Protein AF-A0A3D3CXX3-F1 (afdb_monomer)

Secondary structure (DSSP, 8-state):
------------------------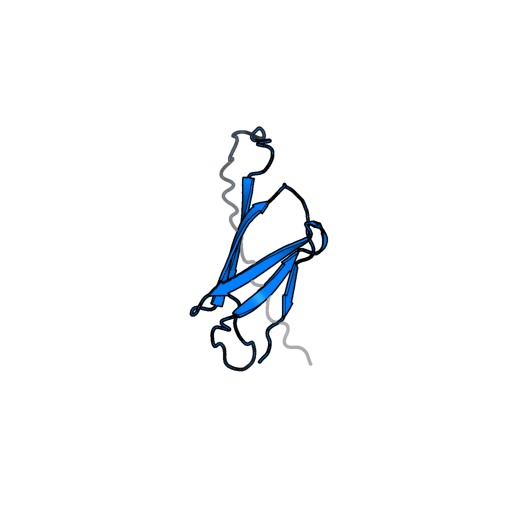---SS-EEEEEE-B-TTT--B-TT-EEEETTTTEEEE--TTSEEEEEEEPSS---EEEE---

Solvent-accessible surface area (backbone atoms only — not comparable to full-atom values): 5746 Å² total; per-residue (Å²): 134,85,87,82,76,80,85,75,81,78,82,79,82,82,81,80,76,84,82,85,79,80,96,78,82,87,58,85,47,70,35,67,51,70,53,70,44,56,40,90,88,78,68,43,53,37,51,64,22,38,35,36,29,70,83,76,72,44,75,42,59,18,38,86,75,3,39,36,71,46,75,64,33,63,89,77,89,74,59,75,47,78,49,66,91,126

Sequence (86 aa):
MKSFFPFLLFSVYFISNAQTSDKRSFSGYSGSLSGKVIDSASGKPLPGASVYIADLKLGALSDESGNYRFANLPNGTYLVEAHAIG

Structure (mmCIF, N/CA/C/O backbone):
data_AF-A0A3D3CXX3-F1
#
_entry.id   AF-A0A3D3CXX3-F1
#
loop_
_atom_site.group_PDB
_atom_site.id
_atom_site.type_symbol
_atom_site.label_atom_id
_atom_site.label_alt_id
_atom_site.label_comp_id
_atom_site.label_asym_id
_atom_site.label_entity_id
_atom_site.label_seq_id
_atom_site.pdbx_PDB_ins_code
_atom_site.Cartn_x
_atom_site.Cartn_y
_atom_site.Cartn_z
_atom_site.occupancy
_atom_site.B_iso_or_equiv
_atom_site.auth_seq_id
_atom_site.auth_comp_id
_atom_site.auth_asym_id
_atom_site.auth_atom_id
_atom_site.pdbx_PDB_model_num
ATOM 1 N N . MET A 1 1 ? -37.718 -34.677 -2.590 1.00 45.81 1 MET A N 1
ATOM 2 C CA . MET A 1 1 ? -37.185 -35.008 -3.930 1.00 45.81 1 MET A CA 1
ATOM 3 C C . MET A 1 1 ? -37.393 -33.803 -4.850 1.00 45.81 1 MET A C 1
ATOM 5 O O . MET A 1 1 ? -38.527 -33.501 -5.171 1.00 45.81 1 MET A O 1
ATOM 9 N N . LYS A 1 2 ? -36.294 -33.088 -5.148 1.00 53.44 2 LYS A N 1
ATOM 10 C CA . LYS A 1 2 ? -35.981 -32.232 -6.319 1.00 53.44 2 LYS A CA 1
ATOM 11 C C . LYS A 1 2 ? -37.135 -31.458 -6.997 1.00 53.44 2 LYS A C 1
ATOM 13 O O . LYS A 1 2 ? -37.713 -31.945 -7.961 1.00 53.44 2 LYS A O 1
ATOM 18 N N . SER A 1 3 ? -37.369 -30.210 -6.577 1.00 49.25 3 SER A N 1
ATOM 19 C CA . SER A 1 3 ? -38.006 -29.196 -7.428 1.00 49.25 3 SER A CA 1
ATOM 20 C C . SER A 1 3 ? -36.965 -28.666 -8.424 1.00 49.25 3 SER A C 1
ATOM 22 O O . SER A 1 3 ? -36.016 -27.974 -8.066 1.00 49.25 3 SER A O 1
ATOM 24 N N . PHE A 1 4 ? -37.105 -29.076 -9.682 1.00 58.72 4 PHE A N 1
ATOM 25 C CA . PHE A 1 4 ? -36.240 -28.691 -10.796 1.00 58.72 4 PHE A CA 1
ATOM 26 C C . PHE A 1 4 ? -36.859 -27.449 -11.456 1.00 58.72 4 PHE A C 1
ATOM 28 O O . PHE A 1 4 ? -37.775 -27.557 -12.268 1.00 58.72 4 PHE A O 1
ATOM 35 N N . PHE A 1 5 ? -36.441 -26.262 -11.011 1.00 55.56 5 PHE A N 1
ATOM 36 C CA . PHE A 1 5 ? -36.935 -24.983 -11.530 1.00 55.56 5 PHE A CA 1
ATOM 37 C C . PHE A 1 5 ? -36.339 -24.719 -12.930 1.00 55.56 5 PHE A C 1
ATOM 39 O O . PHE A 1 5 ? -35.148 -24.972 -13.134 1.00 55.56 5 PHE A O 1
ATOM 46 N N . PRO A 1 6 ? -37.141 -24.255 -13.904 1.00 51.47 6 PRO A N 1
ATOM 47 C CA . PRO A 1 6 ? -36.746 -24.177 -15.305 1.00 51.47 6 PRO A CA 1
ATOM 48 C C . PRO A 1 6 ? -35.684 -23.098 -15.534 1.00 51.47 6 PRO A C 1
ATOM 50 O O . PRO A 1 6 ? -35.777 -21.976 -15.037 1.00 51.47 6 PRO A O 1
ATOM 53 N N . PHE A 1 7 ? -34.670 -23.480 -16.306 1.00 51.81 7 PHE A N 1
ATOM 54 C CA . PHE A 1 7 ? -33.523 -22.677 -16.710 1.00 51.81 7 PHE A CA 1
ATOM 55 C C . PHE A 1 7 ? -34.002 -21.500 -17.573 1.00 51.81 7 PHE A C 1
ATOM 57 O O . PHE A 1 7 ? -34.275 -21.643 -18.765 1.00 51.81 7 PHE A O 1
ATOM 64 N N . LEU A 1 8 ? -34.175 -20.341 -16.943 1.00 54.62 8 LEU A N 1
ATOM 65 C CA . LEU A 1 8 ? -34.528 -19.098 -17.613 1.00 54.62 8 LEU A CA 1
ATOM 66 C C . LEU A 1 8 ? -33.322 -18.677 -18.462 1.00 54.62 8 LEU A C 1
ATOM 68 O O . LEU A 1 8 ? -32.273 -18.318 -17.928 1.00 54.62 8 LEU A O 1
ATOM 72 N N . LEU A 1 9 ? -33.455 -18.787 -19.785 1.00 50.28 9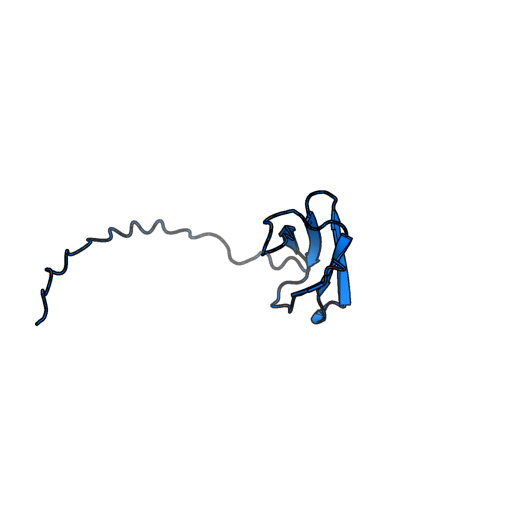 LEU A N 1
ATOM 73 C CA . LEU A 1 9 ? -32.467 -18.319 -20.754 1.00 50.28 9 LEU A CA 1
ATOM 74 C C . LEU A 1 9 ? -32.306 -16.801 -20.602 1.00 50.28 9 LEU A C 1
ATOM 76 O O . LEU A 1 9 ? -33.054 -16.017 -21.183 1.00 50.28 9 LEU A O 1
ATOM 80 N N . PHE A 1 10 ? -31.324 -16.382 -19.807 1.00 56.00 10 PHE A N 1
ATOM 81 C CA . PHE A 1 10 ? -30.846 -15.006 -19.803 1.00 56.00 10 PHE A CA 1
ATOM 82 C C . PHE A 1 10 ? -30.092 -14.772 -21.116 1.00 56.00 10 PHE A C 1
ATOM 84 O O . PHE A 1 10 ? -28.927 -15.135 -21.264 1.00 56.00 10 PHE A O 1
ATOM 91 N N . SER A 1 11 ? -30.784 -14.199 -22.101 1.00 54.88 11 SER A N 1
ATOM 92 C CA . SER A 1 11 ? -30.169 -13.709 -23.333 1.00 54.88 11 SER A CA 1
ATOM 93 C C . SER A 1 11 ? -29.247 -12.536 -22.992 1.00 54.88 11 SER A C 1
ATOM 95 O O . SER A 1 11 ? -29.709 -11.412 -22.807 1.00 54.88 11 SER A O 1
ATOM 97 N N . VAL A 1 12 ? -27.940 -12.785 -22.896 1.00 66.06 12 VAL A N 1
ATOM 98 C CA . VAL A 1 12 ? -26.942 -11.720 -22.760 1.00 66.06 12 VAL A CA 1
ATOM 99 C C . VAL A 1 12 ? -26.648 -11.161 -24.150 1.00 66.06 12 VAL A C 1
ATOM 101 O O . VAL A 1 12 ? -26.031 -11.820 -24.982 1.00 66.06 12 VAL A O 1
ATOM 104 N N . TYR A 1 13 ? -27.094 -9.933 -24.403 1.00 57.03 13 TYR A N 1
ATOM 105 C CA . TYR 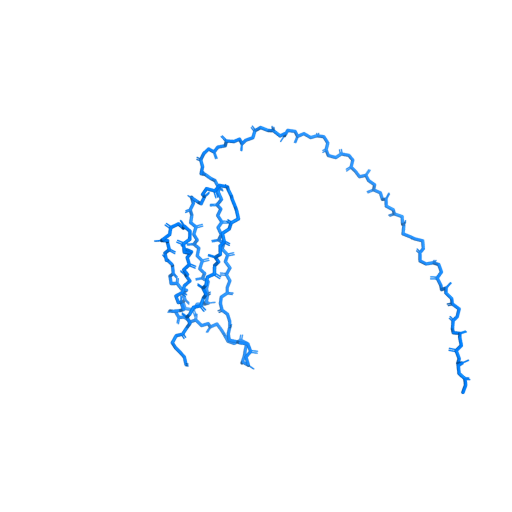A 1 13 ? -26.740 -9.179 -25.603 1.00 57.03 13 TYR A CA 1
ATOM 106 C C . TYR A 1 13 ? -25.381 -8.502 -25.363 1.00 57.03 13 TYR A C 1
ATOM 108 O O . TYR A 1 13 ? -25.297 -7.479 -24.686 1.00 57.03 13 TYR A O 1
ATOM 116 N N . PHE A 1 14 ? -24.295 -9.090 -25.871 1.00 64.94 14 PHE A N 1
ATOM 117 C CA . PHE A 1 14 ? -22.974 -8.455 -25.855 1.00 64.94 14 PHE A CA 1
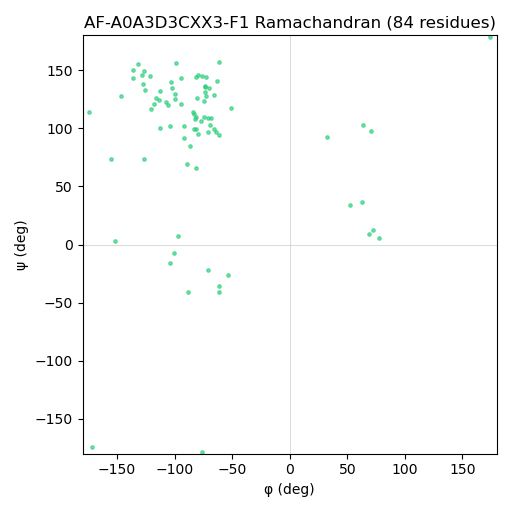ATOM 118 C C . PHE A 1 14 ? -22.883 -7.467 -27.023 1.00 64.94 14 PHE A C 1
ATOM 120 O O . PHE A 1 14 ? -22.639 -7.853 -28.164 1.00 64.94 14 PHE A O 1
ATOM 127 N N . ILE A 1 15 ? -23.077 -6.177 -26.747 1.00 70.88 15 ILE A N 1
ATOM 128 C CA . ILE A 1 15 ? -22.706 -5.122 -27.695 1.00 70.88 15 ILE A CA 1
ATOM 129 C C . ILE A 1 15 ? -21.195 -4.909 -27.548 1.00 70.88 15 ILE A C 1
ATOM 131 O O . ILE A 1 15 ? -20.737 -4.188 -26.662 1.00 70.88 15 ILE A O 1
ATOM 135 N N . SER A 1 16 ? -20.405 -5.566 -28.398 1.00 67.25 16 SER A N 1
ATOM 136 C CA . SER A 1 16 ? -18.979 -5.263 -28.531 1.00 67.25 16 SER A CA 1
ATOM 137 C C . SER A 1 16 ? -18.808 -3.915 -29.228 1.00 67.25 16 SER A C 1
ATOM 139 O O . SER A 1 16 ? -19.026 -3.799 -30.430 1.00 67.25 16 SER A O 1
ATOM 141 N N . ASN A 1 17 ? -18.368 -2.902 -28.484 1.00 65.06 17 ASN A N 1
ATOM 142 C CA . ASN A 1 17 ? -17.747 -1.722 -29.076 1.00 65.06 17 ASN A CA 1
ATOM 143 C C . ASN A 1 17 ? -16.267 -2.047 -29.308 1.00 65.06 17 ASN A C 1
ATOM 145 O O . ASN A 1 17 ? -15.522 -2.296 -28.360 1.00 65.06 17 ASN A O 1
ATOM 149 N N . ALA A 1 18 ? -15.848 -2.100 -30.572 1.00 60.81 18 ALA A N 1
ATOM 150 C CA . ALA A 1 18 ? -14.453 -2.309 -30.933 1.00 60.81 18 ALA A CA 1
ATOM 151 C C . ALA A 1 18 ? -13.636 -1.064 -30.555 1.00 60.81 18 ALA A C 1
ATOM 153 O O . ALA A 1 18 ? -13.661 -0.055 -31.253 1.00 60.81 18 ALA A O 1
ATOM 154 N N . GLN A 1 19 ? -12.894 -1.134 -29.451 1.00 58.19 19 GLN A N 1
ATOM 155 C CA . GLN A 1 19 ? -11.843 -0.165 -29.157 1.00 58.19 19 GLN A CA 1
ATOM 156 C C . GLN A 1 19 ? -10.546 -0.631 -29.818 1.00 58.19 19 GLN A C 1
ATOM 158 O O . GLN A 1 19 ? -9.701 -1.289 -29.217 1.00 58.19 19 GLN A O 1
ATOM 163 N N . THR A 1 20 ? -10.391 -0.286 -31.092 1.00 62.44 20 THR A N 1
ATOM 164 C CA . THR A 1 20 ? -9.074 -0.178 -31.715 1.00 62.44 20 THR A CA 1
ATOM 165 C C . THR A 1 20 ? -8.507 1.185 -31.355 1.00 62.44 20 THR A C 1
ATOM 167 O O . THR A 1 20 ? -9.001 2.177 -31.883 1.00 62.44 20 THR A O 1
ATOM 170 N N . SER A 1 21 ? -7.507 1.253 -30.474 1.00 61.09 21 SER A N 1
ATOM 171 C CA . SER A 1 21 ? -6.425 2.249 -30.550 1.00 61.09 21 SER A CA 1
ATOM 172 C C . SER A 1 21 ? -5.353 1.992 -29.486 1.00 61.09 21 SER A C 1
ATOM 174 O O . SER A 1 21 ? -5.583 2.126 -28.291 1.00 61.09 21 SER A O 1
ATOM 176 N N . ASP A 1 22 ? -4.184 1.640 -30.012 1.00 58.47 22 ASP A N 1
ATOM 177 C CA . ASP A 1 22 ? -2.827 1.841 -29.505 1.00 58.47 22 ASP A CA 1
ATOM 178 C C . ASP A 1 22 ? -2.293 1.076 -28.279 1.00 58.47 22 ASP A C 1
ATOM 180 O O . ASP A 1 22 ? -2.389 1.473 -27.120 1.00 58.47 22 ASP A O 1
ATOM 184 N N . LYS A 1 23 ? -1.557 0.002 -28.589 1.00 66.94 23 LYS A N 1
ATOM 185 C CA . LYS A 1 23 ? -0.544 -0.603 -27.722 1.00 66.94 23 LYS A CA 1
ATOM 186 C C . LYS A 1 23 ? 0.832 0.037 -27.972 1.00 66.94 23 LYS A C 1
ATOM 188 O O . LYS A 1 23 ? 1.696 -0.678 -28.466 1.00 66.94 23 LYS A O 1
ATOM 193 N N . ARG A 1 24 ? 1.092 1.305 -27.622 1.00 66.31 24 ARG A N 1
ATOM 194 C CA . ARG A 1 24 ? 2.474 1.829 -27.436 1.00 66.31 24 ARG A CA 1
ATOM 195 C C . ARG A 1 24 ? 2.546 3.032 -26.493 1.00 66.31 24 ARG A C 1
ATOM 197 O O . ARG A 1 24 ? 2.883 4.134 -26.902 1.00 66.31 24 ARG A O 1
ATOM 204 N N . SER A 1 25 ? 2.387 2.773 -25.202 1.00 55.75 25 SER A N 1
ATOM 205 C CA . SER A 1 25 ? 3.003 3.620 -24.175 1.00 55.75 25 SER A CA 1
ATOM 206 C C . SER A 1 25 ? 3.815 2.735 -23.243 1.00 55.75 25 SER A C 1
ATOM 208 O O . SER A 1 25 ? 3.417 2.458 -22.118 1.00 55.75 25 SER A O 1
ATOM 210 N N . PHE A 1 26 ? 4.965 2.256 -23.722 1.00 59.34 26 PHE A N 1
ATOM 211 C CA . PHE A 1 26 ? 6.007 1.732 -22.837 1.00 59.34 26 PHE A CA 1
ATOM 212 C C . PHE A 1 26 ? 6.793 2.932 -22.291 1.00 59.34 26 PHE A C 1
ATOM 214 O O . PHE A 1 26 ? 7.948 3.163 -22.634 1.00 59.34 26 PHE A O 1
ATOM 221 N N . SER A 1 27 ? 6.112 3.759 -21.496 1.00 56.81 27 SER A N 1
ATOM 222 C CA . SER A 1 27 ? 6.788 4.749 -20.668 1.00 56.81 27 SER A CA 1
ATOM 223 C C . SER A 1 27 ? 7.407 3.973 -19.516 1.00 56.81 27 SER A C 1
ATOM 225 O O . SER A 1 27 ? 6.682 3.425 -18.684 1.00 56.81 27 SER A O 1
ATOM 227 N N . GLY A 1 28 ? 8.735 3.858 -19.505 1.00 62.62 28 GLY A N 1
ATOM 228 C CA . GLY A 1 28 ? 9.456 3.332 -18.351 1.00 62.62 28 GLY A CA 1
ATOM 229 C C . GLY A 1 28 ? 9.000 4.091 -17.105 1.00 62.62 28 GLY A C 1
ATOM 230 O O . GLY A 1 28 ? 9.166 5.304 -17.044 1.00 62.62 28 GLY A O 1
ATOM 231 N N . TYR A 1 29 ? 8.394 3.363 -16.165 1.00 62.94 29 TYR A N 1
ATOM 232 C CA . TYR A 1 29 ? 7.731 3.848 -14.946 1.00 62.94 29 TYR A CA 1
ATOM 233 C C . TYR A 1 29 ? 6.496 4.738 -15.198 1.00 62.94 29 TYR A C 1
ATOM 235 O O . TYR A 1 29 ? 6.591 5.918 -15.515 1.00 62.94 29 TYR A O 1
ATOM 243 N N . SER A 1 30 ? 5.301 4.159 -15.034 1.00 64.44 30 SER A N 1
ATOM 244 C CA . SER A 1 30 ? 4.015 4.885 -15.093 1.00 64.44 30 SER A CA 1
ATOM 245 C C . SER A 1 30 ? 2.913 4.238 -14.236 1.00 64.44 30 SER A C 1
ATOM 247 O O . SER A 1 30 ? 1.769 4.696 -14.254 1.00 64.44 30 SER A O 1
ATOM 249 N N . GLY A 1 31 ? 3.204 3.169 -13.491 1.00 76.88 31 GLY A N 1
ATOM 250 C CA . GLY A 1 31 ? 2.229 2.566 -12.589 1.00 76.88 31 GLY A CA 1
ATOM 251 C C . GLY A 1 31 ? 2.022 3.446 -11.359 1.00 76.88 31 GLY A C 1
ATOM 252 O O . GLY A 1 31 ? 2.985 3.875 -10.725 1.00 76.88 31 GLY A O 1
ATOM 253 N N . SER A 1 32 ? 0.771 3.715 -11.001 1.00 85.69 32 SER A N 1
ATOM 254 C CA . SER A 1 32 ? 0.417 4.252 -9.687 1.00 85.69 32 SER A CA 1
ATOM 255 C C . SER A 1 32 ? -0.438 3.211 -8.987 1.00 85.69 32 SER A C 1
ATOM 257 O O . SER A 1 32 ? -1.436 2.761 -9.551 1.00 85.69 32 SER A O 1
ATOM 259 N N . LEU A 1 33 ? -0.044 2.816 -7.780 1.00 87.19 33 LEU A N 1
ATOM 260 C CA . LEU A 1 33 ? -0.859 1.967 -6.919 1.00 87.19 33 LEU A CA 1
ATOM 261 C C . LEU A 1 33 ? -1.415 2.846 -5.812 1.00 87.19 33 LEU A C 1
ATOM 263 O O . LEU A 1 33 ? -0.664 3.447 -5.050 1.00 87.19 33 LEU A O 1
ATOM 267 N N . SER A 1 34 ? -2.733 2.922 -5.717 1.00 89.94 34 SER A N 1
ATOM 268 C CA . SER A 1 34 ? -3.403 3.619 -4.626 1.00 89.94 34 SER A CA 1
ATOM 269 C C . SER A 1 34 ? -4.563 2.787 -4.126 1.00 89.94 34 SER A C 1
ATOM 271 O O . SER A 1 34 ? -5.161 2.027 -4.888 1.00 89.94 34 SER A O 1
ATOM 273 N N . GLY A 1 35 ? -4.866 2.925 -2.845 1.00 90.19 35 GLY A N 1
ATOM 274 C CA . GLY A 1 35 ? -5.934 2.177 -2.212 1.00 90.19 35 GLY A CA 1
ATOM 275 C C . GLY A 1 35 ? -6.202 2.675 -0.805 1.00 90.19 35 GLY A C 1
ATOM 276 O O . GLY A 1 35 ? -5.622 3.668 -0.362 1.00 90.19 35 GLY A O 1
ATOM 277 N N . LYS A 1 36 ? -7.089 1.966 -0.110 1.00 91.81 36 LYS A N 1
ATOM 278 C CA . LYS A 1 36 ? -7.453 2.241 1.277 1.00 91.81 36 LYS A CA 1
ATOM 279 C C . LYS A 1 36 ? -7.262 0.991 2.127 1.00 91.81 36 LYS A C 1
ATOM 281 O O . LYS A 1 36 ? -7.705 -0.087 1.741 1.00 91.81 36 LYS A O 1
ATOM 286 N N . VAL A 1 37 ? -6.629 1.158 3.279 1.00 91.69 37 VAL A N 1
ATOM 287 C CA . VAL A 1 37 ? -6.497 0.149 4.325 1.00 91.69 37 VAL A CA 1
ATOM 288 C C . VAL A 1 37 ? -7.624 0.354 5.331 1.00 91.69 37 VAL A C 1
ATOM 290 O O . VAL A 1 37 ? -7.762 1.428 5.925 1.00 91.69 37 VAL A O 1
ATOM 293 N N . ILE A 1 38 ? -8.440 -0.681 5.499 1.00 91.44 38 ILE A N 1
ATOM 294 C CA . ILE A 1 38 ? -9.536 -0.722 6.465 1.00 91.44 38 ILE A CA 1
ATOM 295 C C . ILE A 1 38 ? -9.401 -1.959 7.343 1.00 91.44 38 ILE A C 1
ATOM 297 O O . ILE A 1 38 ? -8.918 -3.000 6.899 1.00 91.44 38 ILE A O 1
ATOM 301 N N . ASP A 1 39 ? -9.860 -1.843 8.578 1.00 87.75 39 ASP A N 1
ATOM 302 C CA . ASP A 1 39 ? -10.005 -2.967 9.485 1.00 87.75 39 ASP A CA 1
ATOM 303 C C . ASP A 1 39 ? -11.188 -3.843 9.053 1.00 87.75 39 ASP A C 1
ATOM 305 O O . ASP A 1 39 ? -12.304 -3.353 8.867 1.00 87.75 39 ASP A O 1
ATOM 309 N N . SER A 1 40 ? -10.962 -5.149 8.896 1.00 84.25 40 SER A N 1
ATOM 310 C CA . SER A 1 40 ? -11.994 -6.059 8.382 1.00 84.25 40 SER A CA 1
ATOM 311 C C . SER A 1 40 ? -13.137 -6.309 9.371 1.00 84.25 40 SER A C 1
ATOM 313 O O . SER A 1 40 ? -14.210 -6.726 8.937 1.00 84.25 40 SER A O 1
ATOM 315 N N . ALA A 1 41 ? -12.926 -6.106 10.674 1.00 86.75 41 ALA A N 1
ATOM 316 C CA . ALA A 1 41 ? -13.933 -6.390 11.697 1.00 86.75 41 ALA A CA 1
ATOM 317 C C . ALA A 1 41 ? -14.852 -5.186 11.949 1.00 86.75 41 ALA A C 1
ATOM 319 O O . ALA A 1 41 ? -16.061 -5.335 12.111 1.00 86.75 41 ALA A O 1
ATOM 320 N N . SER A 1 42 ? -14.276 -3.988 11.976 1.00 85.88 42 SER A N 1
ATOM 321 C CA . SER A 1 42 ? -14.951 -2.731 12.303 1.00 85.88 42 SER A CA 1
ATOM 322 C C . SER A 1 42 ? -15.259 -1.862 11.083 1.00 85.88 42 SER A C 1
ATOM 324 O O . SER A 1 42 ? -16.047 -0.923 11.195 1.00 85.88 42 SER A 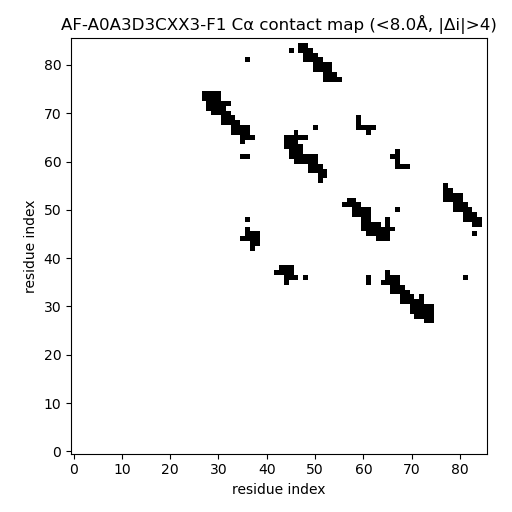O 1
ATOM 326 N N . GLY A 1 43 ? -14.634 -2.131 9.932 1.00 87.56 43 GLY A N 1
ATOM 327 C CA . GLY A 1 43 ? -14.748 -1.317 8.719 1.00 87.56 43 GLY A CA 1
ATOM 328 C C . GLY A 1 43 ? -14.098 0.065 8.832 1.00 87.56 43 GLY A C 1
ATOM 329 O O . GLY A 1 43 ? -14.292 0.909 7.956 1.00 87.56 43 GLY A O 1
ATOM 330 N N . LYS A 1 44 ? -13.355 0.332 9.913 1.00 88.62 44 LYS A N 1
ATOM 331 C CA . LYS A 1 44 ? -12.721 1.632 10.154 1.00 88.62 44 LYS A CA 1
ATOM 332 C C . LYS A 1 44 ? -11.428 1.772 9.348 1.00 88.62 44 LYS A C 1
ATOM 334 O O . LYS A 1 44 ? -10.722 0.780 9.172 1.00 88.62 44 LYS A O 1
ATOM 339 N N . PRO A 1 45 ? -11.087 2.981 8.870 1.00 90.88 45 PRO A N 1
ATOM 340 C CA . PRO A 1 45 ? -9.786 3.219 8.262 1.00 90.88 45 PRO A CA 1
ATOM 341 C C . PRO A 1 45 ? -8.675 3.002 9.289 1.00 90.88 45 PRO A C 1
ATOM 343 O O . PRO A 1 45 ? -8.820 3.381 10.452 1.00 90.88 45 PRO A O 1
ATOM 346 N N . LEU A 1 46 ? -7.575 2.399 8.844 1.00 88.50 46 LEU A N 1
ATOM 347 C CA . LEU A 1 46 ? -6.402 2.162 9.678 1.00 88.50 46 LEU A CA 1
ATOM 348 C C . LEU A 1 46 ? -5.310 3.165 9.309 1.00 88.50 46 LEU A C 1
ATOM 350 O O . LEU A 1 46 ? -4.661 2.976 8.276 1.00 88.50 46 LEU A O 1
ATOM 354 N N . PRO A 1 47 ? -5.113 4.230 10.103 1.00 91.31 47 PRO A N 1
ATOM 355 C CA . PRO A 1 47 ? -4.017 5.162 9.894 1.00 91.31 47 PRO A CA 1
ATOM 356 C C . PRO A 1 47 ? -2.685 4.582 10.360 1.00 91.31 47 PRO A C 1
ATOM 358 O O . PRO A 1 47 ? -2.626 3.851 11.346 1.00 91.31 47 PRO A O 1
ATOM 361 N N . GLY A 1 48 ? -1.605 4.911 9.651 1.00 91.25 48 GLY A N 1
ATOM 362 C CA . GLY A 1 48 ? -0.265 4.417 9.977 1.00 91.25 48 GLY A CA 1
ATOM 363 C C . GLY A 1 48 ? -0.039 2.934 9.665 1.00 91.25 48 GLY A C 1
ATOM 364 O O . GLY A 1 48 ? 0.969 2.372 10.092 1.00 91.25 48 GLY A O 1
ATOM 365 N N . ALA A 1 49 ? -0.932 2.292 8.909 1.00 92.56 49 ALA A N 1
ATOM 366 C CA . ALA A 1 49 ? -0.692 0.959 8.380 1.00 92.56 49 ALA A CA 1
ATOM 367 C C . ALA A 1 49 ? 0.469 1.007 7.380 1.00 92.56 49 ALA A C 1
ATOM 369 O O . ALA A 1 49 ? 0.486 1.822 6.456 1.00 92.56 49 ALA A O 1
ATOM 370 N N . SER A 1 50 ? 1.442 0.1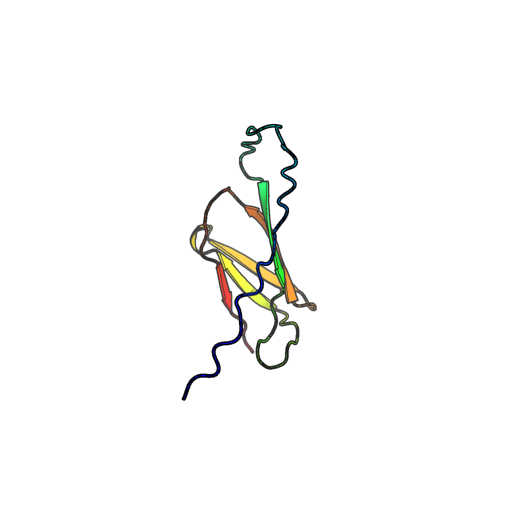24 7.573 1.00 92.94 50 SER A N 1
ATOM 371 C CA . SER A 1 50 ? 2.598 -0.039 6.705 1.00 92.94 50 SER A CA 1
ATOM 372 C C . SER A 1 50 ? 2.235 -0.920 5.523 1.00 92.94 50 SER A C 1
ATOM 374 O O . SER A 1 50 ? 1.977 -2.109 5.682 1.00 92.94 50 SER A O 1
ATOM 376 N N . VAL A 1 51 ? 2.215 -0.340 4.330 1.00 93.12 51 VAL A N 1
ATOM 377 C CA . VAL A 1 51 ? 2.085 -1.067 3.072 1.00 93.12 51 VAL A CA 1
ATOM 378 C C . VAL A 1 51 ? 3.476 -1.206 2.475 1.00 93.12 51 VAL A C 1
ATOM 380 O O . VAL A 1 51 ? 4.172 -0.210 2.288 1.00 93.12 51 VAL A O 1
ATOM 383 N N . TYR A 1 52 ? 3.893 -2.427 2.173 1.00 93.19 52 TYR A N 1
ATOM 384 C CA . TYR A 1 52 ? 5.224 -2.747 1.686 1.00 93.19 52 TYR A CA 1
ATOM 385 C C . TYR A 1 52 ? 5.156 -3.567 0.401 1.00 93.19 52 TYR A C 1
ATOM 387 O O . TYR A 1 52 ? 4.349 -4.483 0.267 1.00 93.19 52 TYR A O 1
ATOM 395 N N . ILE A 1 53 ? 6.017 -3.229 -0.553 1.00 91.06 53 ILE A N 1
ATOM 396 C CA . ILE A 1 53 ? 6.183 -3.938 -1.818 1.00 91.06 53 ILE A CA 1
ATOM 397 C C . ILE A 1 53 ? 7.566 -4.581 -1.794 1.00 91.06 53 ILE A C 1
ATOM 399 O O . ILE A 1 53 ? 8.569 -3.902 -2.036 1.00 91.06 53 ILE A O 1
ATOM 403 N N . ALA A 1 54 ? 7.624 -5.881 -1.502 1.00 88.56 54 ALA A N 1
ATOM 404 C CA . ALA A 1 54 ? 8.883 -6.597 -1.285 1.00 88.56 54 ALA A CA 1
ATOM 405 C C . ALA A 1 54 ? 9.796 -6.577 -2.520 1.00 88.56 54 ALA A C 1
ATOM 407 O O . ALA A 1 54 ? 10.998 -6.332 -2.405 1.00 88.56 54 ALA A O 1
ATOM 408 N N . ASP A 1 55 ? 9.212 -6.742 -3.707 1.00 85.81 55 ASP A N 1
ATOM 409 C CA . ASP A 1 55 ? 9.935 -6.759 -4.982 1.00 85.81 55 ASP A CA 1
ATOM 410 C C . ASP A 1 55 ? 10.663 -5.440 -5.281 1.00 85.81 55 ASP A C 1
ATOM 412 O O . ASP A 1 55 ? 11.753 -5.431 -5.851 1.00 85.81 55 ASP A O 1
ATOM 416 N N . LEU A 1 56 ? 10.063 -4.313 -4.887 1.00 86.56 56 LEU A N 1
ATOM 417 C CA . LEU A 1 56 ? 10.602 -2.971 -5.129 1.00 86.56 56 LEU A CA 1
ATOM 418 C C . LEU A 1 56 ? 11.301 -2.384 -3.904 1.00 86.56 56 LEU A C 1
ATOM 420 O O . LEU A 1 56 ? 11.914 -1.323 -4.000 1.00 86.56 56 LEU A O 1
ATOM 424 N N . LYS A 1 57 ? 11.208 -3.063 -2.755 1.00 89.00 57 LYS A N 1
ATOM 425 C CA . LYS A 1 57 ? 11.648 -2.574 -1.444 1.00 89.00 57 LYS A CA 1
ATOM 426 C C . LYS A 1 57 ? 11.077 -1.194 -1.105 1.00 89.00 57 LYS A C 1
ATOM 428 O O . LYS A 1 57 ? 11.737 -0.384 -0.455 1.00 89.00 57 LYS A O 1
ATOM 433 N N . LEU A 1 58 ? 9.853 -0.926 -1.555 1.00 89.94 58 LEU A N 1
ATOM 434 C CA . LEU A 1 58 ? 9.153 0.335 -1.327 1.00 89.94 58 LEU A CA 1
ATOM 435 C C . LEU A 1 58 ? 8.122 0.163 -0.219 1.00 89.94 58 LEU A C 1
ATOM 437 O O . LEU A 1 58 ? 7.352 -0.791 -0.232 1.00 89.94 58 LEU A O 1
ATOM 441 N N . GLY A 1 59 ? 8.085 1.115 0.708 1.00 91.19 59 GLY A N 1
ATOM 442 C CA . GLY A 1 59 ? 7.077 1.192 1.759 1.00 91.19 59 GLY A CA 1
ATOM 443 C C . GLY A 1 59 ? 6.310 2.507 1.693 1.00 91.19 59 GLY A C 1
ATOM 444 O O . GLY A 1 59 ? 6.884 3.543 1.360 1.00 91.19 59 GLY A O 1
ATOM 445 N N . ALA A 1 60 ? 5.025 2.464 2.019 1.00 92.00 60 ALA A N 1
ATOM 446 C CA . ALA A 1 60 ? 4.183 3.633 2.218 1.00 92.00 60 ALA A CA 1
ATOM 447 C C . ALA A 1 60 ? 3.331 3.436 3.473 1.00 92.00 60 ALA A C 1
ATOM 449 O O . ALA A 1 60 ? 2.875 2.331 3.755 1.00 92.00 60 ALA A O 1
ATOM 450 N N . LEU A 1 61 ? 3.104 4.516 4.215 1.00 93.00 61 LEU A N 1
ATOM 451 C CA . LEU A 1 61 ? 2.173 4.520 5.338 1.00 93.00 61 LEU A CA 1
ATOM 452 C C . LEU A 1 61 ? 0.806 5.010 4.865 1.00 93.00 61 LEU A C 1
ATOM 454 O O . LEU A 1 61 ? 0.727 5.910 4.024 1.00 93.00 61 LEU A O 1
ATOM 458 N N . SER A 1 62 ? -0.259 4.430 5.410 1.00 93.25 62 SER A N 1
ATOM 459 C CA . SER A 1 62 ? -1.608 4.953 5.219 1.00 93.25 62 SER A CA 1
ATOM 460 C C . SER A 1 62 ? -1.834 6.243 6.019 1.00 93.25 62 SER A C 1
ATOM 462 O O . SER A 1 62 ? -1.328 6.406 7.132 1.00 93.25 62 SER A O 1
ATOM 464 N N . ASP A 1 63 ? -2.607 7.165 5.446 1.00 92.69 63 ASP A N 1
ATOM 465 C CA . ASP A 1 63 ? -3.007 8.427 6.079 1.00 92.69 63 ASP A CA 1
ATOM 466 C C . ASP A 1 63 ? -4.123 8.246 7.133 1.00 92.69 63 ASP A C 1
ATOM 468 O O . ASP A 1 63 ? -4.609 7.140 7.368 1.00 92.69 63 ASP A O 1
ATOM 472 N N . GLU A 1 64 ? -4.574 9.344 7.753 1.00 92.31 64 GLU A N 1
ATOM 473 C CA . GLU A 1 64 ? -5.680 9.366 8.733 1.00 92.31 64 GLU A CA 1
ATOM 474 C C . GLU A 1 64 ? -6.988 8.728 8.225 1.00 92.31 64 GLU A C 1
ATOM 476 O O . GLU A 1 64 ? -7.798 8.224 9.000 1.00 92.31 64 GLU A O 1
ATOM 481 N N . SER A 1 65 ? -7.194 8.729 6.908 1.00 91.25 65 SER A N 1
ATOM 482 C CA . SER A 1 65 ? -8.350 8.144 6.225 1.00 91.25 65 SER A CA 1
ATOM 483 C C . SER A 1 65 ? -8.082 6.734 5.681 1.00 91.25 65 SER A C 1
ATOM 485 O O . SER A 1 65 ? -8.934 6.174 4.977 1.00 91.25 65 SER A O 1
ATOM 487 N N . GLY A 1 66 ? -6.925 6.152 6.013 1.00 91.50 66 GLY A N 1
ATOM 488 C CA . GLY A 1 66 ? -6.471 4.835 5.586 1.00 91.50 66 GLY A CA 1
ATOM 489 C C . GLY A 1 66 ? -5.936 4.795 4.154 1.00 91.50 66 GLY A C 1
ATOM 490 O O . GLY A 1 66 ? -5.652 3.708 3.659 1.00 91.50 66 GLY A O 1
ATOM 491 N N . ASN A 1 67 ? -5.812 5.918 3.446 1.00 94.56 67 ASN A N 1
ATOM 492 C CA . ASN A 1 67 ? -5.373 5.902 2.051 1.00 94.56 67 ASN A CA 1
ATOM 493 C C . ASN A 1 67 ? -3.853 5.794 1.943 1.00 94.56 67 ASN A C 1
ATOM 495 O O . ASN A 1 67 ? -3.120 6.411 2.711 1.00 94.56 67 ASN A O 1
ATOM 499 N N . TYR A 1 68 ? -3.380 5.071 0.933 1.00 93.25 68 TYR A N 1
ATOM 500 C CA . TYR A 1 68 ? -1.964 4.989 0.581 1.00 93.25 68 TYR A CA 1
ATOM 501 C C . TYR A 1 68 ? -1.771 5.213 -0.920 1.00 93.25 68 TYR A C 1
ATOM 503 O O . TYR A 1 68 ? -2.681 4.985 -1.727 1.00 93.25 68 TYR A O 1
ATOM 511 N N . ARG A 1 69 ? -0.573 5.661 -1.309 1.00 91.88 69 ARG A N 1
ATOM 512 C CA . ARG A 1 69 ? -0.209 5.853 -2.716 1.00 91.88 69 ARG A CA 1
ATOM 513 C C . ARG A 1 69 ? 1.265 5.557 -2.962 1.00 91.88 69 ARG A C 1
ATOM 515 O O . ARG A 1 69 ? 2.132 6.165 -2.346 1.00 91.88 69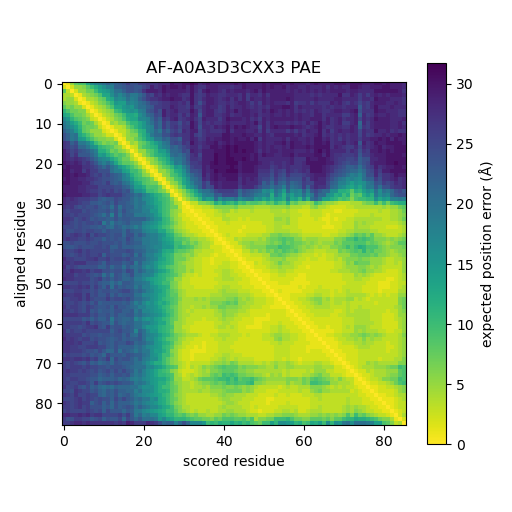 ARG A O 1
ATOM 522 N N . PHE A 1 70 ? 1.527 4.708 -3.944 1.00 90.62 70 PHE A N 1
ATOM 523 C CA . PHE A 1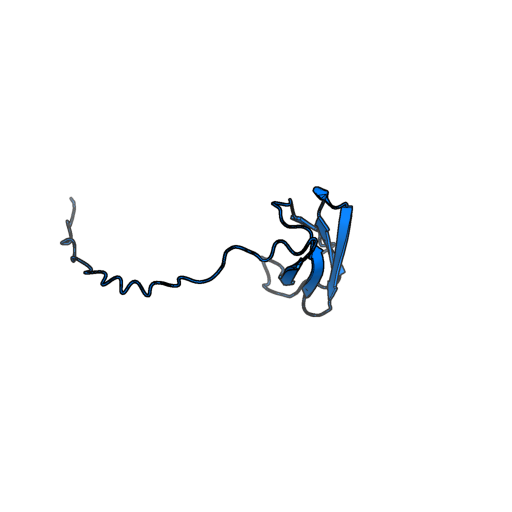 70 ? 2.826 4.514 -4.567 1.00 90.62 70 PHE A CA 1
ATOM 524 C C . PHE A 1 70 ? 2.802 5.131 -5.957 1.00 90.62 70 PHE A C 1
ATOM 526 O O . PHE A 1 70 ? 1.968 4.775 -6.790 1.00 90.62 70 PHE A O 1
ATOM 533 N N . ALA A 1 71 ? 3.719 6.057 -6.204 1.00 87.75 71 ALA A N 1
ATOM 534 C CA . ALA A 1 71 ? 3.920 6.643 -7.518 1.00 87.75 71 ALA A CA 1
ATOM 535 C C . ALA A 1 71 ? 5.097 5.966 -8.225 1.00 87.75 71 ALA A C 1
ATOM 537 O O . ALA A 1 71 ? 6.011 5.460 -7.577 1.00 87.75 71 ALA A O 1
ATOM 538 N N . ASN A 1 72 ? 5.097 6.041 -9.555 1.00 82.75 72 ASN A N 1
ATOM 539 C CA . ASN A 1 72 ? 6.241 5.672 -10.384 1.00 82.75 72 ASN A CA 1
ATOM 540 C C . ASN A 1 72 ? 6.650 4.191 -10.274 1.00 82.75 72 ASN A C 1
ATOM 542 O O . ASN A 1 72 ? 7.832 3.852 -10.312 1.00 82.75 72 ASN A O 1
ATOM 546 N N . LEU A 1 73 ? 5.664 3.303 -10.147 1.00 85.81 73 LEU A N 1
ATOM 547 C CA . LEU A 1 73 ? 5.891 1.867 -10.147 1.00 85.81 73 LEU A CA 1
ATOM 548 C C . LEU A 1 73 ? 6.222 1.386 -11.571 1.00 85.81 73 LEU A C 1
ATOM 550 O O . LEU A 1 73 ? 5.552 1.789 -12.536 1.00 85.81 73 LEU A O 1
ATOM 554 N N . PRO A 1 74 ? 7.242 0.527 -11.728 1.00 82.75 74 PRO A N 1
ATOM 555 C CA . PRO A 1 74 ? 7.461 -0.173 -12.980 1.00 82.75 74 PRO A CA 1
ATOM 556 C C . PRO A 1 74 ? 6.252 -1.059 -13.305 1.00 82.75 74 PRO A C 1
ATOM 558 O O . PRO A 1 74 ? 5.444 -1.404 -12.445 1.00 82.75 74 PRO A O 1
ATOM 561 N N . ASN A 1 75 ? 6.081 -1.386 -14.579 1.00 79.12 75 ASN A N 1
ATOM 562 C CA . ASN A 1 75 ? 5.054 -2.326 -14.995 1.00 79.12 75 ASN A CA 1
ATOM 563 C C . ASN A 1 75 ? 5.483 -3.746 -14.617 1.00 79.12 75 ASN A C 1
ATOM 565 O O . ASN A 1 75 ? 6.533 -4.227 -15.037 1.00 79.12 75 ASN A O 1
ATOM 569 N N . GLY A 1 76 ? 4.644 -4.428 -13.851 1.00 80.38 76 GLY A N 1
ATOM 570 C CA . GLY A 1 76 ? 4.926 -5.774 -13.385 1.00 80.38 76 GLY A CA 1
ATOM 571 C C . GLY A 1 76 ? 3.865 -6.263 -12.416 1.00 80.38 76 GLY A C 1
ATOM 572 O O . GLY A 1 76 ? 2.914 -5.551 -12.089 1.00 80.38 76 GLY A O 1
ATOM 573 N N . THR A 1 77 ? 4.037 -7.500 -11.973 1.00 83.69 77 THR A N 1
ATOM 574 C CA . THR A 1 77 ? 3.278 -8.072 -10.864 1.00 83.69 77 THR A CA 1
ATOM 575 C C . THR A 1 77 ? 4.158 -8.001 -9.630 1.00 83.69 77 THR A C 1
ATOM 577 O O . THR A 1 77 ? 5.307 -8.430 -9.686 1.00 83.69 77 THR A O 1
ATOM 580 N N . TYR A 1 78 ? 3.617 -7.459 -8.544 1.00 87.19 78 TYR A N 1
ATOM 581 C CA . TYR A 1 78 ? 4.331 -7.310 -7.283 1.00 87.19 78 TYR A CA 1
ATOM 582 C C . TYR A 1 78 ? 3.508 -7.888 -6.145 1.00 87.19 78 TYR A C 1
ATOM 584 O O . TYR A 1 78 ? 2.277 -7.776 -6.148 1.00 87.19 78 TYR A O 1
ATOM 592 N N . LEU A 1 79 ? 4.190 -8.467 -5.164 1.00 88.75 79 LEU A N 1
ATOM 593 C CA . LEU A 1 79 ? 3.575 -8.832 -3.898 1.00 88.75 79 LEU A CA 1
ATOM 594 C C . LEU A 1 79 ? 3.483 -7.588 -3.008 1.00 88.75 79 LEU A C 1
ATOM 596 O O . LEU A 1 79 ? 4.483 -6.908 -2.766 1.00 88.75 79 LEU A O 1
ATOM 600 N N . VAL A 1 80 ? 2.273 -7.298 -2.529 1.00 89.44 80 VAL A N 1
ATOM 601 C CA . VAL A 1 80 ? 1.999 -6.181 -1.619 1.00 89.44 80 VAL A CA 1
ATOM 602 C C . VAL A 1 80 ? 1.563 -6.742 -0.275 1.00 89.44 80 VAL A C 1
ATOM 604 O O . VAL A 1 80 ? 0.591 -7.492 -0.197 1.00 89.44 80 VAL A O 1
ATOM 607 N N . GLU A 1 81 ? 2.268 -6.348 0.775 1.00 90.81 81 GLU A N 1
ATOM 608 C CA . GLU A 1 81 ? 2.005 -6.740 2.154 1.00 90.81 81 GLU A CA 1
ATOM 609 C C . GLU A 1 81 ? 1.547 -5.514 2.939 1.00 90.81 81 GLU A C 1
ATOM 611 O O . GLU A 1 81 ? 2.156 -4.451 2.857 1.00 90.81 81 GLU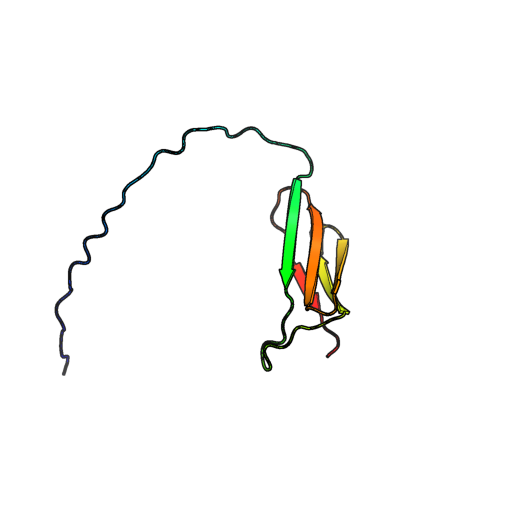 A O 1
ATOM 616 N N . ALA A 1 82 ? 0.458 -5.637 3.691 1.00 89.56 82 ALA A N 1
ATOM 617 C CA . ALA A 1 82 ? -0.046 -4.567 4.539 1.00 89.56 82 ALA A CA 1
ATOM 618 C C . ALA A 1 82 ? -0.020 -5.027 5.997 1.00 89.56 82 ALA A C 1
ATOM 620 O O . ALA A 1 82 ? -0.656 -6.014 6.359 1.00 89.56 82 ALA A O 1
ATOM 621 N N . HIS A 1 83 ? 0.708 -4.290 6.827 1.00 89.00 83 HIS A N 1
ATOM 622 C CA . HIS A 1 83 ? 0.851 -4.522 8.254 1.00 89.00 83 HIS A CA 1
ATOM 623 C C . HIS A 1 83 ? 0.353 -3.297 9.007 1.00 89.00 83 HIS A C 1
ATOM 625 O O . HIS A 1 83 ? 0.930 -2.217 8.910 1.00 89.00 83 HIS A O 1
ATOM 631 N N . ALA A 1 84 ? -0.705 -3.463 9.787 1.00 82.69 84 ALA A N 1
ATOM 632 C CA . ALA A 1 84 ? -1.123 -2.469 10.761 1.00 82.69 84 ALA A CA 1
ATOM 633 C C . ALA A 1 84 ? -0.696 -2.932 12.155 1.00 82.69 84 ALA A C 1
ATOM 635 O O . ALA A 1 84 ? -0.786 -4.118 12.471 1.00 82.69 84 ALA A O 1
ATOM 636 N N . ILE A 1 85 ? -0.225 -1.995 12.976 1.00 74.31 85 ILE A N 1
ATOM 637 C CA . ILE A 1 85 ? -0.074 -2.213 14.413 1.00 74.31 85 ILE A CA 1
ATOM 638 C C . ILE A 1 85 ? -1.387 -1.719 15.018 1.00 74.31 85 ILE A C 1
ATOM 640 O O . ILE A 1 85 ? -1.621 -0.512 15.065 1.00 74.31 85 ILE A O 1
ATOM 644 N N . GLY A 1 86 ? -2.273 -2.648 15.366 1.00 58.91 86 GLY A N 1
ATOM 645 C CA . GLY A 1 86 ? -3.627 -2.375 15.846 1.00 58.91 86 GLY A CA 1
ATOM 646 C C . GLY A 1 86 ? -4.069 -3.424 16.845 1.00 58.91 86 GLY A C 1
ATOM 647 O O . GLY A 1 86 ? -3.754 -4.611 16.603 1.00 58.91 86 GLY A O 1
#

Foldseek 3Di:
DDPDDDDDPPPDDDPDDDPDDDDDDPPFFFDKDKDFDADPPPRQGAFQKWKAWPVVRDIWTAHPRRMTMDGRDGDDDTDIDIGGPD

Nearest PDB structures (foldseek):
  5aq0-assembly1_A  TM=9.258E-01  e=3.463E-02  Homo sapiens
  6sav-assembly1_A  TM=6.770E-01  e=1.109E-01  Rhizomucor pusillus
  6sav-assembly2_B  TM=6.724E-01  e=1.667E-01  Rhizomucor pusillus
  8v2b-assembly1_C  TM=4.766E-01  e=7.323E+00  Mus musculus

Mean predicted aligned error: 14.06 Å

pLDDT: mean 77.91, std 15.05, range [45.81, 94.56]

Radius of gyration: 21.29 Å; Cα contacts (8 Å, |Δi|>4): 128; chains: 1; bounding box: 50×44×48 Å